Protein AF-A0A258H7U2-F1 (afdb_monomer_lite)

Sequence (158 aa):
MLALVVVVGERAARRQLPRAAARAVAPRAVGRGMLVSLLPVVAVAPLIGVGVPLLGLLSRLLEAATLREIDVPRLLEAVGSTVGVAVAAALLAVALALPIAALAARYRGRLVTAIESVGYLGHALPGIVVGLSLVFFALAVVPALYQSIVVLVFAYAV

pLDDT: mean 80.86, std 12.94, range [49.06, 97.19]

Radius of gyration: 24.35 Å; chains: 1; bounding box: 46×58×67 Å

Structure (mmCIF, N/CA/C/O backbone):
data_AF-A0A258H7U2-F1
#
_entry.id   AF-A0A258H7U2-F1
#
loop_
_atom_site.group_PDB
_atom_site.id
_atom_site.type_symbol
_atom_site.label_atom_id
_atom_site.label_alt_id
_atom_site.label_comp_id
_atom_site.label_asym_id
_atom_site.label_entity_id
_atom_site.label_seq_id
_atom_site.pdbx_PDB_ins_code
_atom_site.Cartn_x
_atom_site.Cartn_y
_atom_site.Cartn_z
_atom_site.occupancy
_atom_site.B_iso_or_equiv
_atom_site.auth_seq_id
_atom_site.auth_comp_id
_atom_site.auth_asym_id
_atom_site.auth_atom_id
_atom_site.pdbx_PDB_model_num
ATOM 1 N N . MET A 1 1 ? 15.129 -11.835 25.704 1.00 51.84 1 MET A N 1
ATOM 2 C CA . MET A 1 1 ? 14.765 -12.179 27.100 1.00 51.84 1 MET A CA 1
ATOM 3 C C . MET A 1 1 ? 14.468 -10.946 27.954 1.00 51.84 1 MET A C 1
ATOM 5 O O . MET A 1 1 ? 13.387 -10.895 28.519 1.00 51.84 1 MET A O 1
ATOM 9 N N . LEU A 1 2 ? 15.320 -9.909 27.972 1.00 56.91 2 LEU A N 1
ATOM 10 C CA . LEU A 1 2 ? 15.064 -8.662 28.726 1.00 56.91 2 LEU A CA 1
ATOM 11 C C . LEU A 1 2 ? 13.768 -7.926 28.324 1.00 56.91 2 LEU A C 1
ATOM 13 O O . LEU A 1 2 ? 13.021 -7.498 29.193 1.00 56.91 2 LEU A O 1
ATOM 17 N N . ALA A 1 3 ? 13.437 -7.861 27.029 1.00 66.44 3 ALA A N 1
ATOM 18 C CA . ALA A 1 3 ? 12.198 -7.225 26.558 1.00 66.44 3 ALA A CA 1
ATOM 19 C C . ALA A 1 3 ? 10.920 -7.904 27.094 1.00 66.44 3 ALA A C 1
ATOM 21 O O . ALA A 1 3 ? 9.944 -7.236 27.417 1.00 66.44 3 ALA A O 1
ATOM 22 N N . LEU A 1 4 ? 10.943 -9.232 27.244 1.00 68.56 4 LEU A N 1
ATOM 23 C CA . LEU A 1 4 ? 9.829 -10.012 27.790 1.00 68.56 4 LEU A CA 1
ATOM 24 C C . LEU A 1 4 ? 9.648 -9.742 29.289 1.00 68.56 4 LEU A C 1
ATOM 26 O O . LEU A 1 4 ? 8.522 -9.568 29.748 1.00 68.56 4 LEU A O 1
ATOM 30 N N . VAL A 1 5 ? 10.754 -9.626 30.028 1.00 77.81 5 VAL A N 1
ATOM 31 C CA . VAL A 1 5 ? 10.747 -9.268 31.455 1.00 77.81 5 VAL A CA 1
ATOM 32 C C . VAL A 1 5 ? 10.213 -7.848 31.660 1.00 77.81 5 VAL A C 1
ATOM 34 O O . VAL A 1 5 ? 9.366 -7.638 32.526 1.00 77.81 5 VAL A O 1
ATOM 37 N N . VAL A 1 6 ? 10.624 -6.892 30.819 1.00 75.50 6 VAL A N 1
ATOM 38 C CA . VAL A 1 6 ? 10.139 -5.503 30.880 1.00 75.50 6 VAL A CA 1
ATOM 39 C C . VAL A 1 6 ? 8.644 -5.425 30.567 1.00 75.50 6 VAL A C 1
ATOM 41 O O . VAL A 1 6 ? 7.905 -4.814 31.330 1.00 75.50 6 VAL A O 1
ATOM 44 N N . VAL A 1 7 ? 8.164 -6.103 29.520 1.00 71.81 7 VAL A N 1
ATOM 45 C CA . VAL A 1 7 ? 6.742 -6.081 29.125 1.00 71.81 7 VAL A CA 1
ATOM 46 C C . VAL A 1 7 ? 5.835 -6.759 30.159 1.00 71.81 7 VAL A C 1
ATOM 48 O O . VAL A 1 7 ? 4.723 -6.286 30.412 1.00 71.81 7 VAL A O 1
ATOM 51 N N . VAL A 1 8 ? 6.284 -7.852 30.786 1.00 76.62 8 VAL A N 1
ATOM 52 C CA . VAL A 1 8 ? 5.525 -8.512 31.864 1.00 76.62 8 VAL A CA 1
ATOM 53 C C . VAL A 1 8 ? 5.524 -7.652 33.131 1.00 76.62 8 VAL A C 1
ATOM 55 O O . VAL A 1 8 ? 4.469 -7.494 33.750 1.00 76.62 8 VAL A O 1
ATOM 58 N N . GLY A 1 9 ? 6.658 -7.027 33.466 1.00 72.56 9 GLY A N 1
ATOM 59 C CA . GLY A 1 9 ? 6.771 -6.073 34.571 1.00 72.56 9 GLY A CA 1
ATOM 60 C C . GLY A 1 9 ? 5.877 -4.844 34.387 1.00 72.56 9 GLY A C 1
ATOM 61 O O . GLY A 1 9 ? 5.143 -4.469 35.301 1.00 72.56 9 GLY A O 1
ATOM 62 N N . GLU A 1 10 ? 5.839 -4.272 33.181 1.00 70.00 10 GLU A N 1
ATOM 63 C CA . GLU A 1 10 ? 4.973 -3.134 32.853 1.00 70.00 10 GLU A CA 1
ATOM 64 C C . GLU A 1 10 ? 3.485 -3.508 32.924 1.00 70.00 10 GLU A C 1
ATOM 66 O O . GLU A 1 10 ? 2.666 -2.734 33.425 1.00 70.00 10 GLU A O 1
ATOM 71 N N . ARG A 1 11 ? 3.111 -4.712 32.464 1.00 61.38 11 ARG A N 1
ATOM 72 C CA . ARG A 1 11 ? 1.726 -5.208 32.555 1.00 61.38 11 ARG A CA 1
ATOM 73 C C . ARG A 1 11 ? 1.284 -5.449 33.998 1.00 61.38 11 ARG A C 1
ATOM 75 O O . ARG A 1 11 ? 0.115 -5.210 34.307 1.00 61.38 11 ARG A O 1
ATOM 82 N N . ALA A 1 12 ? 2.184 -5.901 34.871 1.00 65.50 12 ALA A N 1
ATOM 83 C CA . ALA A 1 12 ? 1.902 -6.077 36.295 1.00 65.50 12 ALA A CA 1
ATOM 84 C C . ALA A 1 12 ? 1.783 -4.723 37.021 1.00 65.50 12 ALA A C 1
ATOM 86 O O . ALA A 1 12 ? 0.834 -4.519 37.778 1.00 65.50 12 ALA A O 1
ATOM 87 N N . ALA A 1 13 ? 2.662 -3.765 36.707 1.00 58.41 13 ALA A N 1
ATOM 88 C CA . ALA A 1 13 ? 2.629 -2.413 37.269 1.00 58.41 13 ALA A CA 1
ATOM 89 C C . ALA A 1 13 ? 1.381 -1.617 36.836 1.00 58.41 13 ALA A C 1
ATOM 91 O O . ALA A 1 13 ? 0.759 -0.931 37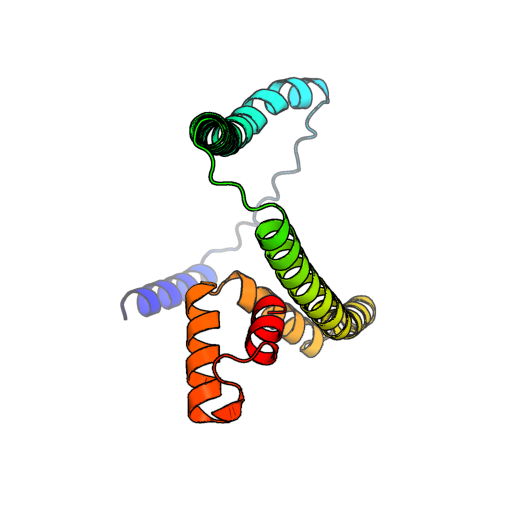.649 1.00 58.41 13 ALA A O 1
ATOM 92 N N . ARG A 1 14 ? 0.925 -1.779 35.583 1.00 54.22 14 ARG A N 1
ATOM 93 C CA . ARG A 1 14 ? -0.313 -1.153 35.071 1.00 54.22 14 ARG A CA 1
ATOM 94 C C . ARG A 1 14 ? -1.594 -1.649 35.746 1.00 54.22 14 ARG A C 1
ATOM 96 O O . ARG A 1 14 ? -2.619 -0.983 35.629 1.00 54.22 14 ARG A O 1
ATOM 103 N N . ARG A 1 15 ? -1.563 -2.794 36.441 1.00 54.59 15 ARG A N 1
ATOM 104 C CA . ARG A 1 15 ? -2.713 -3.297 37.215 1.00 54.59 15 ARG A CA 1
ATOM 105 C C . ARG A 1 15 ? -2.825 -2.674 38.608 1.00 54.59 15 ARG A C 1
ATOM 107 O O . ARG A 1 15 ? -3.920 -2.692 39.158 1.00 54.59 15 ARG A O 1
ATOM 114 N N . GLN A 1 16 ? -1.730 -2.149 39.164 1.00 55.97 16 GLN A N 1
ATOM 115 C CA . GLN A 1 16 ? -1.674 -1.633 40.540 1.00 55.97 16 GLN A CA 1
ATOM 116 C C . GLN A 1 16 ? -1.681 -0.107 40.633 1.00 55.97 16 GLN A C 1
ATOM 118 O O . GLN A 1 16 ? -1.887 0.436 41.714 1.00 55.97 16 GLN A O 1
ATOM 123 N N . LEU A 1 17 ? -1.510 0.597 39.512 1.00 51.56 17 LEU A N 1
ATOM 124 C CA . LEU A 1 17 ? -1.807 2.020 39.466 1.00 51.56 17 LEU A CA 1
ATOM 125 C C . LEU A 1 17 ? -3.324 2.182 39.637 1.00 51.56 17 LEU A C 1
ATOM 127 O O . LEU A 1 17 ? -4.082 1.639 38.822 1.00 51.56 17 LEU A O 1
ATOM 131 N N . PRO A 1 18 ? -3.795 2.931 40.654 1.00 49.06 18 PRO A N 1
ATOM 132 C CA . PRO A 1 18 ? -5.153 3.439 40.640 1.00 49.06 18 PRO A CA 1
ATOM 133 C C . PRO A 1 18 ? -5.363 4.041 39.258 1.00 49.06 18 PRO A C 1
ATOM 135 O O . PRO A 1 18 ? -4.489 4.758 38.764 1.00 49.06 18 PRO A O 1
ATOM 138 N N . ARG A 1 19 ? -6.491 3.739 38.610 1.00 50.75 19 ARG A N 1
ATOM 139 C CA . ARG A 1 19 ? -6.949 4.549 37.484 1.00 50.75 19 ARG A CA 1
ATOM 140 C C . ARG A 1 19 ? -7.156 5.957 38.044 1.00 50.75 19 ARG A C 1
ATOM 142 O O . ARG A 1 19 ? -8.276 6.324 38.380 1.00 50.75 19 ARG A O 1
ATOM 149 N N . ALA A 1 20 ? -6.087 6.744 38.169 1.00 52.66 20 ALA A N 1
ATOM 150 C CA . ALA A 1 20 ? -6.162 8.175 38.016 1.00 52.66 20 ALA A CA 1
ATOM 151 C C . ALA A 1 20 ? -6.789 8.292 36.642 1.00 52.66 20 ALA A C 1
ATOM 153 O O . ALA A 1 20 ? -6.130 8.000 35.641 1.00 52.66 20 ALA A O 1
ATOM 154 N N . ALA A 1 21 ? -8.114 8.479 36.636 1.00 51.50 21 ALA A N 1
ATOM 155 C CA . ALA A 1 21 ? -8.908 8.609 35.438 1.00 51.50 21 ALA A CA 1
ATOM 156 C C . ALA A 1 21 ? -8.067 9.474 34.521 1.00 51.50 21 ALA A C 1
ATOM 158 O O . ALA A 1 21 ? -7.713 10.581 34.931 1.00 51.50 21 ALA A O 1
ATOM 159 N N . ALA A 1 22 ? -7.623 8.909 33.392 1.00 51.19 22 ALA A N 1
ATOM 160 C CA . ALA A 1 22 ? -6.919 9.665 32.379 1.00 51.19 22 ALA A CA 1
ATOM 161 C C . ALA A 1 22 ? -7.840 10.846 32.131 1.00 51.19 22 ALA A C 1
ATOM 163 O O . ALA A 1 22 ? -8.933 10.667 31.592 1.00 51.19 22 ALA A O 1
ATOM 164 N N . ARG A 1 23 ? -7.504 11.991 32.731 1.00 51.19 23 ARG A N 1
ATOM 165 C CA . ARG A 1 23 ? -8.393 13.135 32.779 1.00 51.19 23 ARG A CA 1
ATOM 166 C C . ARG A 1 23 ? -8.396 13.544 31.334 1.00 51.19 23 ARG A C 1
ATOM 168 O O . ARG A 1 23 ? -7.376 14.041 30.869 1.00 51.19 23 ARG A O 1
ATOM 175 N N . ALA A 1 24 ? -9.446 13.151 30.614 1.00 54.44 24 ALA A N 1
ATOM 176 C CA . ALA A 1 24 ? -9.559 13.397 29.196 1.00 54.44 24 ALA A CA 1
ATOM 177 C C . ALA A 1 24 ? -9.341 14.895 29.060 1.00 54.44 24 ALA A C 1
ATOM 179 O O . ALA A 1 24 ? -10.148 15.686 29.553 1.00 54.44 24 ALA A O 1
ATOM 180 N N . VAL A 1 25 ? -8.168 15.278 28.554 1.00 58.66 25 VAL A N 1
ATOM 181 C CA . VAL A 1 25 ? -7.850 16.677 28.328 1.00 58.66 25 VAL A CA 1
ATOM 182 C C . VAL A 1 25 ? -8.885 17.089 27.304 1.00 58.66 25 VAL A C 1
ATOM 184 O O . VAL A 1 25 ? -8.850 16.609 26.173 1.00 58.66 25 VAL A O 1
ATOM 187 N N . ALA A 1 26 ? -9.882 17.856 27.750 1.00 61.81 26 ALA A N 1
ATOM 188 C CA . ALA A 1 26 ? -10.960 18.301 26.890 1.00 61.81 26 ALA A CA 1
ATOM 189 C C . ALA A 1 26 ? -10.308 18.936 25.653 1.00 61.81 26 ALA A C 1
ATOM 191 O O . ALA A 1 26 ? -9.437 19.798 25.830 1.00 61.81 26 ALA A O 1
ATOM 192 N N . PRO A 1 27 ? -10.642 18.486 24.428 1.00 59.47 27 PRO A N 1
ATOM 193 C CA . PRO A 1 27 ? -10.020 19.008 23.223 1.00 59.47 27 PRO A CA 1
ATOM 194 C C . PRO A 1 27 ? -10.151 20.530 23.217 1.00 59.47 27 PRO A C 1
ATOM 196 O O . PRO A 1 27 ? -11.260 21.066 23.209 1.00 59.47 27 PRO A O 1
ATOM 199 N N . ARG A 1 28 ? -9.024 21.245 23.274 1.00 65.00 28 ARG A N 1
ATOM 200 C CA . ARG A 1 28 ? -9.040 22.701 23.124 1.00 65.00 28 ARG A CA 1
ATOM 201 C C . ARG A 1 28 ? -9.432 22.996 21.684 1.00 65.00 28 ARG A C 1
ATOM 203 O O . ARG A 1 28 ? -8.739 22.575 20.761 1.00 65.00 28 ARG A O 1
ATOM 210 N N . ALA A 1 29 ? -10.538 23.709 21.504 1.00 64.06 29 ALA A N 1
ATOM 211 C CA . ALA A 1 29 ? -10.956 24.185 20.197 1.00 64.06 29 ALA A CA 1
ATOM 212 C C . ALA A 1 29 ? -9.866 25.110 19.636 1.00 64.06 29 ALA A C 1
ATOM 214 O O . ALA A 1 29 ? -9.633 26.205 20.150 1.00 64.06 29 ALA A O 1
ATOM 215 N N . VAL A 1 30 ? -9.160 24.643 18.607 1.00 63.59 30 VAL A N 1
ATOM 216 C CA . VAL A 1 30 ? -8.154 25.439 17.904 1.00 63.59 30 VAL A CA 1
ATOM 217 C C . VAL A 1 30 ? -8.898 26.422 17.005 1.00 63.59 30 VAL A C 1
ATOM 219 O O . VAL A 1 30 ? -9.561 26.028 16.048 1.00 63.59 30 VAL A O 1
ATOM 222 N N . GLY A 1 31 ? -8.828 27.714 17.328 1.00 78.62 31 GLY A N 1
ATOM 223 C CA . GLY A 1 31 ? -9.419 28.757 16.493 1.00 78.62 31 GLY A CA 1
ATOM 224 C C . GLY A 1 31 ? -8.750 28.812 15.115 1.00 78.62 31 GLY A C 1
ATOM 225 O O . GLY A 1 31 ? -7.545 28.587 15.000 1.00 78.62 31 GLY A O 1
ATOM 226 N N . ARG A 1 32 ? -9.510 29.158 14.065 1.00 72.81 32 ARG A N 1
ATOM 227 C CA . ARG A 1 32 ? -9.012 29.254 12.674 1.00 72.81 32 ARG A CA 1
ATOM 228 C C . ARG A 1 32 ? -7.713 30.068 12.542 1.00 72.81 32 ARG A C 1
ATOM 230 O O . ARG A 1 32 ? -6.850 29.675 11.770 1.00 72.81 32 ARG A O 1
ATOM 237 N N . GLY A 1 33 ? -7.533 31.140 13.321 1.00 77.50 33 GLY A N 1
ATOM 238 C CA . GLY A 1 33 ? -6.302 31.947 13.308 1.00 77.50 33 GLY A CA 1
ATOM 239 C C . GLY A 1 33 ? -5.069 31.221 13.864 1.00 77.50 33 GLY A C 1
ATOM 240 O O . GLY A 1 33 ? -3.978 31.338 13.314 1.00 77.50 33 GLY A O 1
ATOM 241 N N . MET A 1 34 ? -5.248 30.403 14.903 1.00 71.50 34 MET A N 1
ATOM 242 C CA . MET A 1 34 ? -4.181 29.564 15.455 1.00 71.50 34 MET A CA 1
ATOM 243 C C . MET A 1 34 ? -3.847 28.408 14.504 1.00 71.50 34 MET A C 1
ATOM 245 O O . MET A 1 34 ? -2.679 28.082 14.329 1.00 71.50 34 MET A O 1
ATOM 249 N N . LEU A 1 35 ? -4.854 27.853 13.819 1.00 71.69 35 LEU A N 1
ATOM 250 C CA . LEU A 1 35 ? -4.668 26.882 12.737 1.00 71.69 35 LEU A CA 1
ATOM 251 C C . LEU A 1 35 ? -3.833 27.461 11.591 1.00 71.69 35 LEU A C 1
ATOM 253 O O . LEU A 1 35 ? -2.855 26.834 11.210 1.00 71.69 35 LEU A O 1
ATOM 257 N N . VAL A 1 36 ? -4.163 28.658 11.090 1.00 77.62 36 VAL A N 1
ATOM 258 C CA . VAL A 1 36 ? -3.401 29.330 10.017 1.00 77.62 36 VAL A CA 1
ATOM 259 C C . VAL A 1 36 ? -1.958 29.626 10.441 1.00 77.62 36 VAL A C 1
ATOM 261 O O . VAL A 1 36 ? -1.056 29.523 9.618 1.00 77.62 36 VAL A O 1
ATOM 264 N N . SER A 1 37 ? -1.719 29.940 11.718 1.00 76.56 37 SER A N 1
ATOM 265 C CA . SER A 1 37 ? -0.368 30.191 12.238 1.00 76.56 37 SER A CA 1
ATOM 266 C C . SER A 1 37 ? 0.453 28.910 12.453 1.00 76.56 37 SER A C 1
ATOM 268 O O . SER A 1 37 ? 1.649 28.900 12.165 1.00 76.56 37 SER A O 1
ATOM 270 N N . LEU A 1 38 ? -0.169 27.815 12.907 1.00 78.75 38 LEU A N 1
ATOM 271 C CA . LEU A 1 38 ? 0.512 26.529 13.113 1.00 78.75 38 LEU A CA 1
ATOM 272 C C . LEU A 1 38 ? 0.711 25.729 11.821 1.00 78.75 38 LEU A C 1
ATOM 274 O O . LEU A 1 38 ? 1.666 24.959 11.735 1.00 78.75 38 LEU A O 1
ATOM 278 N N . LEU A 1 39 ? -0.160 25.904 10.824 1.00 78.62 39 LEU A N 1
ATOM 279 C CA . LEU A 1 39 ? -0.097 25.182 9.551 1.00 78.62 39 LEU A CA 1
ATOM 280 C C . LEU A 1 39 ? 1.275 25.267 8.866 1.00 78.62 39 LEU A C 1
ATOM 282 O O . LEU A 1 39 ? 1.814 24.210 8.547 1.00 78.62 39 LEU A O 1
ATOM 286 N N . PRO A 1 40 ? 1.884 26.453 8.665 1.00 75.81 40 PRO A N 1
ATOM 287 C CA . PRO A 1 40 ? 3.192 26.544 8.025 1.00 75.81 40 PRO A CA 1
ATOM 288 C C . PRO A 1 40 ? 4.290 25.885 8.864 1.00 75.81 40 PRO A C 1
ATOM 290 O O . PRO A 1 40 ? 5.138 25.196 8.311 1.00 75.81 40 PRO A O 1
ATOM 293 N N . VAL A 1 41 ? 4.250 26.005 10.194 1.00 81.25 41 VAL A N 1
ATOM 294 C CA . VAL A 1 41 ? 5.256 25.392 11.081 1.00 81.25 41 VAL A CA 1
ATOM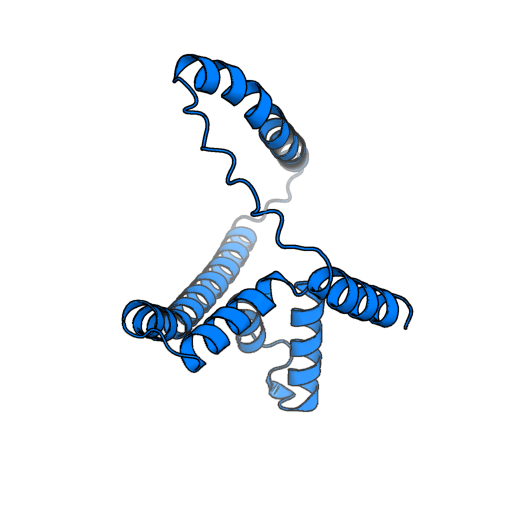 295 C C . VAL A 1 41 ? 5.217 23.864 10.992 1.00 81.25 41 VAL A C 1
ATOM 297 O O . VAL A 1 41 ? 6.259 23.219 10.914 1.00 81.25 41 VAL A O 1
ATOM 300 N N . VAL A 1 42 ? 4.017 23.282 10.956 1.00 81.81 42 VAL A N 1
ATOM 301 C CA . VAL A 1 42 ? 3.834 21.829 10.838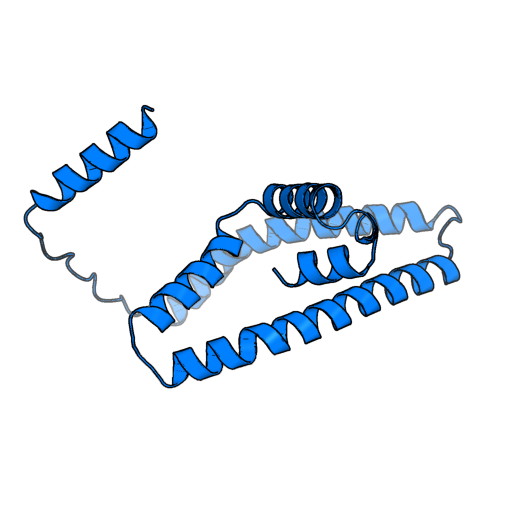 1.00 81.81 42 VAL A CA 1
ATOM 302 C C . VAL A 1 42 ? 4.091 21.342 9.409 1.00 81.81 42 VAL A C 1
ATOM 304 O O . VAL A 1 42 ? 4.619 20.249 9.229 1.00 81.81 42 VAL A O 1
ATOM 307 N N . ALA A 1 43 ? 3.754 22.141 8.394 1.00 82.00 43 ALA A N 1
ATOM 308 C CA . ALA A 1 43 ? 3.909 21.769 6.990 1.00 82.00 43 ALA A CA 1
ATOM 309 C C . ALA A 1 43 ? 5.354 21.884 6.485 1.00 82.00 43 ALA A C 1
ATOM 311 O O . ALA A 1 43 ? 5.737 21.127 5.598 1.00 82.00 43 ALA A O 1
ATOM 312 N N . VAL A 1 44 ? 6.175 22.779 7.044 1.00 86.50 44 VAL A N 1
ATOM 313 C CA . VAL A 1 44 ? 7.562 22.996 6.592 1.00 86.50 44 VAL A CA 1
ATOM 314 C C . VAL A 1 44 ? 8.409 21.726 6.695 1.00 86.50 44 VAL A C 1
ATOM 316 O O . VAL A 1 44 ? 9.120 21.399 5.750 1.00 86.50 44 VAL A O 1
ATOM 319 N N . ALA A 1 45 ? 8.313 20.976 7.795 1.00 84.25 45 ALA A N 1
ATOM 320 C CA . ALA A 1 45 ? 9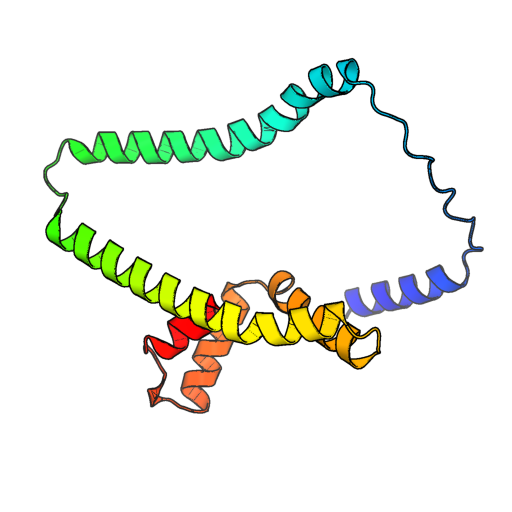.102 19.758 7.988 1.00 84.25 45 ALA A CA 1
ATOM 321 C C . ALA A 1 45 ? 8.849 18.677 6.908 1.00 84.25 45 ALA A C 1
ATOM 323 O O . ALA A 1 45 ? 9.818 18.248 6.278 1.00 84.25 45 ALA A O 1
ATOM 324 N N . PRO A 1 46 ? 7.600 18.251 6.618 1.00 85.25 46 PRO A N 1
ATOM 325 C CA . PRO A 1 46 ? 7.333 17.316 5.527 1.00 85.25 46 PRO A CA 1
ATOM 326 C C . PRO A 1 46 ? 7.605 17.924 4.146 1.00 85.25 46 PRO A C 1
ATOM 328 O O . PRO A 1 46 ? 8.067 17.208 3.260 1.00 85.25 46 PRO A O 1
ATOM 331 N N . LEU A 1 47 ? 7.388 19.232 3.955 1.00 87.56 47 LEU A N 1
ATOM 332 C CA . LEU A 1 47 ? 7.657 19.889 2.674 1.00 87.56 47 LEU A CA 1
ATOM 333 C C . LEU A 1 47 ? 9.152 19.882 2.338 1.00 87.56 47 LEU A C 1
ATOM 335 O O . LEU A 1 47 ? 9.517 19.578 1.209 1.00 87.56 47 LEU A O 1
ATOM 339 N N . ILE A 1 48 ? 10.018 20.160 3.315 1.00 88.56 48 ILE A N 1
ATOM 340 C CA . ILE A 1 48 ? 11.474 20.061 3.148 1.00 88.56 48 ILE A CA 1
ATOM 341 C C . ILE A 1 48 ? 11.886 18.591 3.019 1.00 88.56 48 ILE A C 1
ATOM 343 O O . ILE A 1 48 ? 12.654 18.250 2.121 1.00 88.56 48 ILE A O 1
ATOM 347 N N . GLY A 1 49 ? 11.346 17.713 3.870 1.00 88.75 49 GLY A N 1
ATOM 348 C CA . GLY A 1 49 ? 11.677 16.286 3.879 1.00 88.75 49 GLY A CA 1
ATOM 349 C C . GLY A 1 49 ? 11.378 15.574 2.558 1.00 88.75 49 GLY A C 1
ATOM 350 O O . GLY A 1 49 ? 12.132 14.690 2.167 1.00 88.75 49 GLY A O 1
ATOM 351 N N . VAL A 1 50 ? 10.320 15.979 1.851 1.00 91.50 50 VAL A N 1
ATOM 352 C CA . VAL A 1 50 ? 9.968 15.454 0.520 1.00 91.50 50 VAL A CA 1
ATOM 353 C C . VAL A 1 50 ? 10.573 16.307 -0.598 1.00 91.50 50 VAL A C 1
ATOM 355 O O . VAL A 1 50 ? 11.068 15.774 -1.589 1.00 91.50 50 VAL A O 1
ATOM 358 N N . GLY A 1 51 ? 10.575 17.630 -0.444 1.00 91.69 51 GLY A N 1
ATOM 359 C CA . GLY A 1 51 ? 11.051 18.565 -1.459 1.00 91.69 51 GLY A CA 1
ATOM 360 C C . GLY A 1 51 ? 12.528 18.379 -1.787 1.00 91.69 51 GLY A C 1
ATOM 361 O O . GLY A 1 51 ? 12.881 18.334 -2.960 1.00 91.69 51 GLY A O 1
ATOM 362 N N . VAL A 1 52 ? 13.388 18.197 -0.781 1.00 92.00 52 VAL A N 1
ATOM 363 C CA . VAL A 1 52 ? 14.832 17.986 -0.989 1.00 92.00 52 VAL A CA 1
ATOM 364 C C . VAL A 1 52 ? 15.124 16.738 -1.841 1.00 92.00 52 V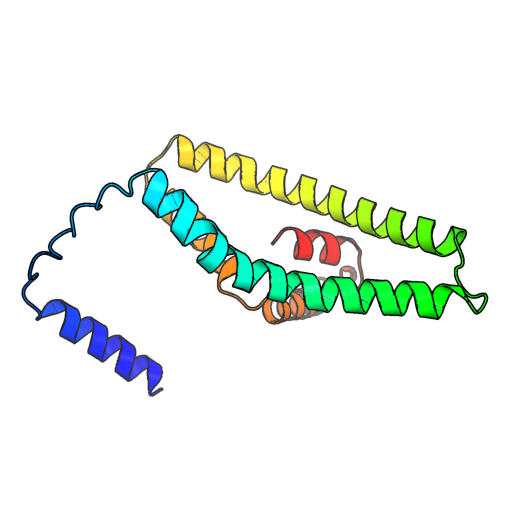AL A C 1
ATOM 366 O O . VAL A 1 52 ? 15.796 16.883 -2.864 1.00 92.00 52 VAL A O 1
ATOM 369 N N . PRO A 1 53 ? 14.626 15.529 -1.506 1.00 91.75 53 PRO A N 1
ATOM 370 C CA . PRO A 1 53 ? 14.854 14.355 -2.344 1.00 91.75 53 PRO A CA 1
ATOM 371 C C . PRO A 1 53 ? 14.192 14.468 -3.721 1.00 91.75 53 PRO A C 1
ATOM 373 O O . PRO A 1 53 ? 14.804 14.048 -4.698 1.00 91.75 53 PRO A O 1
ATOM 376 N N . LEU A 1 54 ? 13.004 15.077 -3.844 1.00 91.62 54 LEU A N 1
ATOM 377 C CA . LEU A 1 54 ? 12.381 15.300 -5.156 1.00 91.62 54 LEU A CA 1
ATOM 378 C C . LEU A 1 54 ? 13.215 16.224 -6.047 1.00 91.62 54 LEU A C 1
ATOM 380 O O . LEU A 1 54 ? 13.403 15.925 -7.223 1.00 91.62 54 LEU A O 1
ATOM 384 N N . LEU A 1 55 ? 13.743 17.318 -5.497 1.00 90.75 55 LEU A N 1
ATOM 385 C CA . LEU A 1 55 ? 14.623 18.228 -6.229 1.00 90.75 55 LEU A CA 1
ATOM 386 C C . LEU A 1 55 ? 15.936 17.544 -6.615 1.00 90.75 55 LEU A C 1
ATOM 388 O O . LEU A 1 55 ? 16.400 17.740 -7.732 1.00 90.75 55 LEU A O 1
ATOM 392 N N . GLY A 1 56 ? 16.496 16.708 -5.737 1.00 89.81 56 GLY A N 1
ATOM 393 C CA . GLY A 1 56 ? 17.680 15.906 -6.048 1.00 89.81 56 GLY A CA 1
ATOM 394 C C . GLY A 1 56 ? 17.426 14.882 -7.157 1.00 89.81 56 GLY A C 1
ATOM 395 O O . GLY A 1 56 ? 18.244 14.736 -8.060 1.00 89.81 56 GLY A O 1
ATOM 396 N N . LEU A 1 57 ? 16.275 14.205 -7.141 1.00 87.88 57 LEU A N 1
ATOM 397 C CA . LEU A 1 57 ? 15.871 13.303 -8.223 1.00 87.88 57 LEU A CA 1
ATOM 398 C C . LEU A 1 57 ? 15.654 14.064 -9.535 1.00 87.88 57 LEU A C 1
ATOM 400 O O . LEU A 1 57 ? 16.078 13.594 -10.588 1.00 87.88 57 LEU A O 1
ATOM 404 N N . LEU A 1 58 ? 15.038 15.247 -9.477 1.00 87.25 58 LEU A N 1
ATOM 405 C CA . LEU A 1 58 ? 14.782 16.074 -10.652 1.00 87.25 58 LEU A CA 1
ATOM 406 C C . LEU A 1 58 ? 16.080 16.628 -11.243 1.00 87.25 58 LEU A C 1
ATOM 408 O O . LEU A 1 58 ? 16.260 16.573 -12.456 1.00 87.25 58 LEU A O 1
ATOM 412 N N . SER A 1 59 ? 17.003 17.111 -10.409 1.00 86.19 59 SER A N 1
ATOM 413 C CA . SER A 1 59 ? 18.303 17.593 -10.878 1.00 86.19 59 SER A CA 1
ATOM 414 C C . SER A 1 59 ? 19.090 16.457 -11.526 1.00 86.19 59 SER A C 1
ATOM 416 O O . SER A 1 59 ? 19.592 16.626 -12.630 1.00 86.19 59 SER A O 1
ATOM 418 N N . ARG A 1 60 ? 19.098 15.265 -10.913 1.00 83.12 60 ARG A N 1
ATOM 419 C CA . ARG A 1 60 ? 19.735 14.068 -11.482 1.00 83.12 60 ARG A CA 1
ATOM 420 C C . ARG A 1 60 ? 19.103 13.636 -12.797 1.00 83.12 60 ARG A C 1
ATOM 422 O O . ARG A 1 60 ? 19.824 13.244 -13.706 1.00 83.12 60 ARG A O 1
ATOM 429 N N . LEU A 1 61 ? 17.781 13.729 -12.917 1.00 81.75 61 LEU A N 1
ATOM 430 C CA . LEU A 1 61 ? 17.069 13.416 -14.153 1.00 81.75 61 LEU A CA 1
ATOM 431 C C . LEU A 1 61 ? 17.410 14.410 -15.275 1.00 81.75 61 LEU A C 1
ATOM 433 O O . LEU A 1 61 ? 17.618 13.998 -16.413 1.00 81.75 61 LEU A O 1
ATOM 437 N N . LEU A 1 62 ? 17.500 15.704 -14.957 1.00 79.94 62 LEU A N 1
ATOM 438 C CA . LEU A 1 62 ? 17.854 16.758 -15.914 1.00 79.94 62 LEU A CA 1
ATOM 439 C C . LEU A 1 62 ? 19.341 16.718 -16.307 1.00 79.94 62 LEU A C 1
ATOM 441 O O . LEU A 1 62 ? 19.663 16.943 -17.470 1.00 79.94 62 LEU A O 1
ATOM 445 N N . GLU A 1 63 ? 20.235 16.383 -15.372 1.00 79.62 63 GLU A N 1
ATOM 446 C CA . GLU A 1 63 ? 21.666 16.147 -15.623 1.00 79.62 63 GLU A CA 1
ATOM 447 C C . GLU A 1 63 ? 21.900 14.882 -16.467 1.00 79.62 63 GLU A C 1
ATOM 449 O O . GLU A 1 63 ? 22.806 14.853 -17.294 1.00 79.62 63 GLU A O 1
ATOM 454 N N . ALA A 1 64 ? 21.074 13.845 -16.297 1.00 65.31 64 ALA A N 1
ATOM 455 C CA . ALA A 1 64 ? 21.129 12.627 -17.108 1.00 65.31 64 ALA A CA 1
ATOM 456 C C . ALA A 1 64 ? 20.571 12.828 -18.533 1.00 65.31 64 ALA A C 1
ATOM 458 O O . ALA A 1 64 ? 20.969 12.124 -19.462 1.00 65.31 64 ALA A O 1
ATOM 459 N N . ALA A 1 65 ? 19.678 13.804 -18.737 1.00 60.72 65 ALA A N 1
ATOM 460 C CA . ALA A 1 65 ? 19.029 14.058 -20.025 1.00 60.72 65 ALA A CA 1
ATOM 461 C C . ALA A 1 65 ? 19.987 14.568 -21.125 1.00 60.72 65 ALA A C 1
ATOM 463 O O . ALA A 1 65 ? 19.650 14.499 -22.308 1.00 60.72 65 ALA A O 1
ATOM 464 N N . THR A 1 66 ? 21.187 15.047 -20.782 1.00 56.09 66 THR A N 1
ATOM 465 C CA . THR A 1 66 ? 22.161 15.588 -21.748 1.00 56.09 66 THR A CA 1
ATOM 466 C C . THR A 1 66 ? 23.054 14.541 -22.423 1.00 56.09 66 THR A C 1
ATOM 468 O O . THR A 1 66 ? 23.776 14.898 -23.353 1.00 56.09 66 THR A O 1
ATOM 471 N N . LEU A 1 67 ? 22.988 13.251 -22.059 1.00 54.09 67 LEU A N 1
ATOM 472 C CA . LEU A 1 67 ? 23.836 12.201 -22.651 1.00 54.09 67 LEU A CA 1
ATOM 473 C C . LEU A 1 67 ? 23.043 10.940 -23.071 1.00 54.09 67 LEU A C 1
ATOM 475 O O . LEU A 1 67 ? 23.327 9.834 -22.648 1.00 54.09 67 LEU A O 1
ATOM 479 N N . ARG A 1 68 ? 22.083 11.091 -23.992 1.00 58.19 68 ARG A N 1
ATOM 480 C CA . ARG A 1 68 ? 21.805 10.098 -25.064 1.00 58.19 68 ARG A CA 1
ATOM 481 C C . ARG A 1 68 ? 21.326 8.669 -24.696 1.00 58.19 68 ARG A C 1
ATOM 483 O O . ARG A 1 68 ? 21.442 7.792 -25.545 1.00 58.19 68 ARG A O 1
ATOM 490 N N . GLU A 1 69 ? 20.726 8.430 -23.527 1.00 66.94 69 GLU A N 1
ATOM 491 C CA . GLU A 1 69 ? 20.401 7.056 -23.063 1.00 66.94 69 GLU A CA 1
ATOM 492 C C . GLU A 1 69 ? 18.925 6.757 -22.711 1.00 66.94 69 GLU A C 1
ATOM 494 O O . GLU A 1 69 ? 18.613 5.662 -22.243 1.00 66.94 69 GLU A O 1
ATOM 499 N N . ILE A 1 70 ? 17.980 7.679 -22.942 1.00 69.31 70 ILE A N 1
ATOM 500 C CA . ILE A 1 70 ? 16.554 7.403 -22.669 1.00 69.31 70 ILE A CA 1
ATOM 501 C C . ILE A 1 70 ? 15.936 6.604 -23.826 1.00 69.31 70 ILE A C 1
ATOM 503 O O . ILE A 1 70 ? 15.500 7.162 -24.833 1.00 69.31 70 ILE A O 1
ATOM 507 N N . ASP A 1 71 ? 15.870 5.286 -23.651 1.00 81.94 71 ASP A N 1
ATOM 508 C CA . ASP A 1 71 ? 15.145 4.359 -24.523 1.00 81.94 71 ASP A CA 1
ATOM 509 C C . ASP A 1 71 ? 13.639 4.393 -24.197 1.00 81.94 71 ASP A C 1
ATOM 511 O O . ASP A 1 71 ? 13.143 3.700 -23.304 1.00 81.94 71 ASP A O 1
ATOM 515 N N . VAL A 1 72 ? 12.912 5.272 -24.895 1.00 83.56 72 VAL A N 1
ATOM 516 C CA . VAL A 1 72 ? 11.466 5.487 -24.710 1.00 83.56 72 VAL A CA 1
ATOM 517 C C . VAL A 1 72 ? 10.651 4.187 -24.850 1.00 83.56 72 VAL A C 1
ATOM 519 O O . VAL A 1 72 ? 9.817 3.943 -23.976 1.00 83.56 72 VAL A O 1
ATOM 522 N N . PRO A 1 73 ? 10.872 3.330 -25.869 1.00 86.69 73 PRO A N 1
ATOM 523 C CA . PRO A 1 73 ? 10.224 2.020 -25.961 1.00 86.69 73 PRO A CA 1
ATOM 524 C C . PRO A 1 73 ? 10.379 1.169 -24.699 1.00 86.69 73 PRO A C 1
ATOM 526 O O . PRO A 1 73 ? 9.386 0.698 -24.142 1.00 86.69 73 PRO A O 1
ATOM 529 N N . ARG A 1 74 ? 11.611 1.024 -24.204 1.00 85.62 74 ARG A N 1
ATOM 530 C CA . ARG A 1 74 ? 11.896 0.219 -23.012 1.00 85.62 74 ARG A CA 1
ATOM 531 C C . ARG A 1 74 ? 11.269 0.810 -21.751 1.00 85.62 74 ARG A C 1
ATOM 533 O O . ARG A 1 74 ? 10.809 0.071 -20.880 1.00 85.62 74 ARG A O 1
ATOM 540 N N . LEU A 1 75 ? 11.226 2.138 -21.651 1.00 87.25 75 LEU A N 1
ATOM 541 C CA . LEU A 1 75 ? 10.562 2.825 -20.547 1.00 87.25 75 LEU A CA 1
ATOM 542 C C . LEU A 1 75 ? 9.049 2.572 -20.568 1.00 87.25 75 LEU A C 1
ATOM 544 O O . LEU A 1 75 ? 8.474 2.261 -19.528 1.00 87.25 75 LEU A O 1
ATOM 548 N N . LEU A 1 76 ? 8.410 2.667 -21.737 1.00 91.06 76 LEU A N 1
ATOM 549 C CA . LEU A 1 76 ? 6.980 2.386 -21.885 1.00 91.06 76 LEU A CA 1
ATOM 550 C C . LEU A 1 76 ? 6.648 0.931 -21.551 1.00 91.06 76 LEU A C 1
ATOM 552 O O . LEU A 1 76 ? 5.650 0.684 -20.877 1.00 91.06 76 LEU A O 1
ATOM 556 N N . GLU A 1 77 ? 7.492 -0.015 -21.961 1.00 92.69 77 GLU A N 1
ATOM 557 C CA . GLU A 1 77 ? 7.337 -1.426 -21.608 1.00 92.69 77 GLU A CA 1
ATOM 558 C C . GLU A 1 77 ? 7.437 -1.641 -20.090 1.00 92.69 77 GLU A C 1
ATOM 560 O O . GLU A 1 77 ? 6.547 -2.250 -19.495 1.00 92.69 77 GLU A O 1
ATOM 565 N N . ALA A 1 78 ? 8.456 -1.069 -19.440 1.00 91.38 78 ALA A N 1
ATOM 566 C CA . ALA A 1 78 ? 8.646 -1.175 -17.992 1.00 91.38 78 ALA A CA 1
ATOM 567 C C . ALA A 1 78 ? 7.514 -0.507 -17.190 1.00 91.38 78 ALA A C 1
ATOM 569 O O . ALA A 1 78 ? 7.059 -1.032 -16.168 1.00 91.38 78 ALA A O 1
ATOM 570 N N . VAL A 1 79 ? 7.028 0.649 -17.649 1.00 93.69 79 VAL A N 1
ATOM 571 C CA . VAL A 1 79 ? 5.856 1.311 -17.062 1.00 93.69 79 VAL A CA 1
ATOM 572 C C . VAL A 1 79 ? 4.621 0.434 -17.250 1.00 93.69 79 VAL A C 1
ATOM 574 O O . VAL A 1 79 ? 3.901 0.195 -16.283 1.00 93.69 79 VAL A O 1
ATOM 577 N N . GLY A 1 80 ? 4.409 -0.105 -18.452 1.00 95.00 80 GLY A N 1
ATOM 578 C CA . GLY A 1 80 ? 3.298 -1.000 -18.763 1.00 95.00 80 GLY A CA 1
ATOM 579 C C . GLY A 1 80 ? 3.280 -2.249 -17.881 1.00 95.00 80 GLY A C 1
ATOM 580 O O . GLY A 1 80 ? 2.245 -2.562 -17.291 1.00 95.00 80 GLY A O 1
ATOM 581 N N . SER A 1 81 ? 4.423 -2.922 -17.710 1.00 93.31 81 SER A N 1
ATOM 582 C CA . SER A 1 81 ? 4.528 -4.093 -16.833 1.00 93.31 81 SER A CA 1
ATOM 583 C C . SER A 1 81 ? 4.268 -3.737 -15.370 1.00 93.31 81 SER A C 1
ATOM 585 O O . SER A 1 81 ? 3.542 -4.451 -14.680 1.00 93.31 81 SER A O 1
ATOM 587 N N . THR A 1 82 ? 4.811 -2.612 -14.897 1.00 93.31 82 THR A N 1
ATOM 588 C CA . THR A 1 82 ? 4.641 -2.164 -13.506 1.00 93.31 82 THR A CA 1
ATOM 589 C C . THR A 1 82 ? 3.186 -1.803 -13.217 1.00 93.31 82 THR A C 1
ATOM 591 O O . THR A 1 82 ? 2.630 -2.237 -12.209 1.00 93.31 82 THR A O 1
ATOM 594 N N . VAL A 1 83 ? 2.540 -1.063 -14.122 1.00 96.25 83 VAL A N 1
ATOM 595 C CA . VAL A 1 83 ? 1.117 -0.718 -14.022 1.00 96.25 83 VAL A CA 1
ATOM 596 C C . VAL A 1 83 ? 0.256 -1.977 -14.085 1.00 96.25 83 VAL A C 1
ATOM 598 O O . VAL A 1 83 ? -0.656 -2.119 -13.276 1.00 96.25 83 VAL A O 1
ATOM 601 N N . GLY A 1 84 ? 0.561 -2.919 -14.981 1.00 95.12 84 GLY A N 1
ATOM 602 C CA . GLY A 1 84 ? -0.162 -4.188 -15.079 1.00 95.12 84 GLY A CA 1
ATOM 603 C C . GLY A 1 84 ? -0.122 -4.990 -13.775 1.00 95.12 84 GLY A C 1
ATOM 604 O O . GLY A 1 84 ? -1.166 -5.421 -13.283 1.00 95.12 84 GLY A O 1
ATOM 605 N N . VAL A 1 85 ? 1.063 -5.123 -13.168 1.00 94.31 85 VAL A N 1
ATOM 606 C CA . VAL A 1 85 ? 1.231 -5.777 -11.858 1.00 94.31 85 VAL A CA 1
ATOM 607 C C . VAL A 1 85 ? 0.480 -5.018 -10.761 1.00 94.31 85 VAL A C 1
ATOM 609 O O . VAL A 1 85 ? -0.225 -5.642 -9.968 1.00 94.31 85 VAL A O 1
ATOM 612 N N . ALA A 1 86 ? 0.578 -3.686 -10.733 1.00 94.19 86 ALA A N 1
ATOM 613 C CA . ALA A 1 86 ? -0.095 -2.856 -9.736 1.00 94.19 86 ALA A CA 1
ATOM 614 C C . ALA A 1 86 ? -1.625 -2.967 -9.822 1.00 94.19 86 ALA A C 1
ATOM 616 O O . ALA A 1 86 ? -2.290 -3.087 -8.796 1.00 94.19 86 ALA A O 1
ATOM 617 N N . VAL A 1 87 ? -2.190 -2.981 -11.032 1.00 96.94 87 VAL A N 1
ATOM 618 C CA . VAL A 1 87 ? -3.633 -3.163 -11.247 1.00 96.94 87 VAL A CA 1
ATOM 619 C C . VAL A 1 87 ? -4.076 -4.552 -10.797 1.00 96.94 87 VAL A C 1
ATOM 621 O O . VAL A 1 87 ? -5.070 -4.667 -10.081 1.00 96.94 87 VAL A O 1
ATOM 624 N N . ALA A 1 88 ? -3.337 -5.604 -11.159 1.00 95.69 88 ALA A N 1
ATOM 625 C CA . ALA A 1 88 ? -3.650 -6.963 -10.723 1.00 95.69 88 ALA A CA 1
ATOM 626 C C . ALA A 1 88 ? -3.630 -7.088 -9.189 1.00 95.69 88 ALA A C 1
ATOM 628 O O . ALA A 1 88 ? -4.561 -7.644 -8.601 1.00 95.69 88 ALA A O 1
ATOM 629 N N . ALA A 1 89 ? -2.616 -6.514 -8.538 1.00 94.75 89 ALA A N 1
ATOM 630 C CA . ALA A 1 89 ? -2.517 -6.483 -7.082 1.00 94.75 89 ALA A CA 1
ATOM 631 C C . ALA A 1 89 ? -3.649 -5.671 -6.440 1.00 94.75 89 ALA A C 1
ATOM 633 O O . ALA A 1 89 ? -4.247 -6.131 -5.472 1.00 94.75 89 ALA A O 1
ATOM 634 N N . ALA A 1 90 ? -4.006 -4.512 -7.001 1.00 94.88 90 ALA A N 1
ATOM 635 C CA . ALA A 1 90 ? -5.102 -3.685 -6.501 1.00 94.88 90 ALA A CA 1
ATOM 636 C C . ALA A 1 90 ? -6.452 -4.412 -6.582 1.00 94.88 90 ALA A C 1
ATOM 638 O O . ALA A 1 90 ? -7.218 -4.399 -5.619 1.00 94.88 90 ALA A O 1
ATOM 639 N N . LEU A 1 91 ? -6.735 -5.087 -7.700 1.00 97.19 91 LEU A N 1
ATOM 640 C CA . LEU A 1 91 ? -7.953 -5.885 -7.855 1.00 97.19 91 LEU A CA 1
ATOM 641 C C . LEU A 1 91 ? -8.003 -7.032 -6.845 1.00 97.19 91 LEU A C 1
ATOM 643 O O . LEU A 1 91 ? -9.041 -7.245 -6.217 1.00 97.19 91 LEU A O 1
ATOM 647 N N . LEU A 1 92 ? -6.884 -7.735 -6.654 1.00 95.44 92 LEU A N 1
ATOM 648 C CA . LEU A 1 92 ? -6.781 -8.805 -5.666 1.00 95.44 92 LEU A CA 1
ATOM 649 C C . LEU A 1 92 ? -6.991 -8.271 -4.242 1.00 95.44 92 LEU A C 1
ATOM 651 O O . LEU A 1 92 ? -7.793 -8.826 -3.492 1.00 95.44 92 LEU A O 1
ATOM 655 N N . ALA A 1 93 ? -6.331 -7.168 -3.885 1.00 93.62 93 ALA A N 1
ATOM 656 C CA . ALA A 1 93 ? -6.452 -6.543 -2.574 1.00 93.62 93 ALA A CA 1
ATOM 657 C C . ALA A 1 93 ? -7.891 -6.082 -2.303 1.00 93.62 93 ALA A C 1
ATOM 659 O O . ALA A 1 93 ? -8.429 -6.357 -1.234 1.00 93.62 93 ALA A O 1
ATOM 660 N N . VAL A 1 94 ? -8.558 -5.456 -3.280 1.00 95.12 94 VAL A N 1
ATOM 661 C CA . VAL A 1 94 ? -9.972 -5.063 -3.162 1.00 95.12 94 VAL A CA 1
ATOM 662 C C . VAL A 1 94 ? -10.864 -6.290 -3.010 1.00 95.12 94 VAL A C 1
ATOM 664 O O . VAL A 1 94 ? -11.708 -6.307 -2.119 1.00 95.12 94 VAL A O 1
ATOM 667 N N . ALA A 1 95 ? -10.671 -7.331 -3.822 1.00 95.62 95 ALA A N 1
ATOM 668 C CA . ALA A 1 95 ? -11.470 -8.552 -3.735 1.00 95.62 95 ALA A CA 1
ATOM 669 C C . ALA A 1 95 ? -11.362 -9.227 -2.356 1.00 95.62 95 ALA A C 1
ATOM 671 O O . ALA A 1 95 ? -12.360 -9.737 -1.846 1.00 95.62 95 ALA A O 1
ATOM 672 N N . LEU A 1 96 ? -10.178 -9.193 -1.735 1.00 90.56 96 LEU A N 1
ATOM 673 C CA . LEU A 1 96 ? -9.935 -9.742 -0.398 1.00 90.56 96 LEU A CA 1
ATOM 674 C C . LEU A 1 96 ? -10.414 -8.813 0.729 1.00 90.56 96 LEU A C 1
ATOM 676 O O . LEU A 1 96 ? -10.984 -9.281 1.716 1.00 90.56 96 LEU A O 1
ATOM 680 N N . ALA A 1 97 ? -10.219 -7.501 0.593 1.00 89.56 97 ALA A N 1
ATOM 681 C CA . ALA A 1 97 ? -10.560 -6.521 1.623 1.00 89.56 97 ALA A CA 1
ATOM 682 C C . ALA A 1 97 ? -12.062 -6.207 1.674 1.00 89.56 97 ALA A C 1
ATOM 684 O O . ALA A 1 97 ? -12.602 -5.967 2.754 1.00 89.56 97 ALA A O 1
ATOM 685 N N . LEU A 1 98 ? -12.759 -6.238 0.534 1.00 92.50 98 LEU A N 1
ATOM 686 C CA . LEU A 1 98 ? -14.187 -5.929 0.435 1.00 92.50 98 LEU A CA 1
ATOM 687 C C . LEU A 1 98 ? -15.074 -6.794 1.354 1.00 92.50 98 LEU A C 1
ATOM 689 O O . LEU A 1 98 ? -15.877 -6.212 2.089 1.00 92.50 98 LEU A O 1
ATOM 693 N N . PRO A 1 99 ? -14.959 -8.141 1.390 1.00 87.94 99 PRO A N 1
ATOM 694 C CA . PRO A 1 99 ? -15.772 -8.957 2.292 1.00 87.94 99 PRO A CA 1
ATOM 695 C C . PRO A 1 99 ? -15.455 -8.679 3.765 1.00 87.94 99 PRO A C 1
ATOM 697 O O . PRO A 1 99 ? -16.369 -8.648 4.589 1.00 87.94 99 PRO A O 1
ATOM 700 N N . ILE A 1 100 ? -14.186 -8.420 4.096 1.00 85.56 100 ILE A N 1
ATOM 701 C CA . ILE A 1 100 ? -13.753 -8.095 5.460 1.00 85.56 100 ILE A CA 1
ATOM 702 C C . ILE A 1 100 ? -14.359 -6.760 5.900 1.00 85.56 100 ILE A C 1
ATOM 704 O O . ILE A 1 100 ? -14.973 -6.68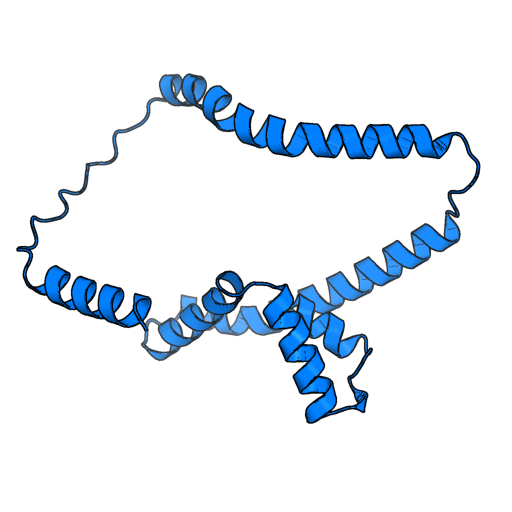5 6.963 1.00 85.56 100 ILE A O 1
ATOM 708 N N . ALA A 1 101 ? -14.258 -5.729 5.059 1.00 87.00 101 ALA A N 1
ATOM 709 C CA . ALA A 1 101 ? -14.826 -4.411 5.321 1.00 87.00 101 ALA A CA 1
ATOM 710 C C . ALA A 1 101 ? -16.357 -4.467 5.450 1.00 87.00 101 ALA A C 1
ATOM 712 O O . ALA A 1 101 ? -16.930 -3.858 6.356 1.00 87.00 101 ALA A O 1
ATOM 713 N N . ALA A 1 102 ? -17.030 -5.245 4.596 1.00 88.69 102 ALA A N 1
ATOM 714 C CA . ALA A 1 102 ? -18.475 -5.441 4.668 1.00 88.69 102 ALA A CA 1
ATOM 715 C C . ALA A 1 102 ? -18.903 -6.150 5.966 1.00 88.69 102 ALA A C 1
ATOM 717 O O . ALA A 1 102 ? -19.917 -5.779 6.567 1.00 88.69 102 ALA A O 1
ATOM 718 N N . LEU A 1 103 ? -18.132 -7.146 6.418 1.00 85.56 103 LEU A N 1
ATOM 719 C CA . LEU A 1 103 ? -18.396 -7.860 7.665 1.00 85.56 103 LEU A CA 1
ATOM 720 C C . LEU A 1 103 ? -18.147 -6.964 8.886 1.00 85.56 103 LEU A C 1
ATOM 722 O O . LEU A 1 103 ? -18.986 -6.920 9.786 1.00 85.56 103 LEU A O 1
ATOM 726 N N . ALA A 1 104 ? -17.051 -6.204 8.884 1.00 84.06 104 ALA A N 1
ATOM 727 C CA . ALA A 1 104 ? -16.703 -5.263 9.947 1.00 84.06 104 ALA A CA 1
ATOM 728 C C . ALA A 1 104 ? -17.723 -4.125 10.095 1.00 84.06 104 ALA A C 1
ATOM 730 O O . ALA A 1 104 ? -18.053 -3.715 11.208 1.00 84.06 104 ALA A O 1
ATOM 731 N N . ALA A 1 105 ? -18.296 -3.660 8.981 1.00 85.06 105 ALA A N 1
ATOM 732 C CA . ALA A 1 105 ? -19.340 -2.641 9.000 1.00 85.06 105 ALA A CA 1
ATOM 733 C C . ALA A 1 105 ? -20.660 -3.144 9.611 1.00 85.06 105 ALA A C 1
ATOM 735 O O . ALA A 1 105 ? -21.398 -2.363 10.214 1.00 85.06 105 ALA A O 1
ATOM 736 N N . ARG A 1 106 ? -20.981 -4.435 9.446 1.00 84.31 106 ARG A N 1
ATOM 737 C CA . ARG A 1 106 ? -22.280 -5.006 9.845 1.00 84.31 106 ARG A CA 1
ATOM 738 C C . ARG A 1 106 ? -22.264 -5.710 11.198 1.00 84.31 106 ARG A C 1
ATOM 740 O O . ARG A 1 106 ? -23.300 -5.743 11.857 1.00 84.31 106 ARG A O 1
ATOM 747 N N . TYR A 1 107 ? -21.128 -6.258 11.627 1.00 79.88 107 TYR A N 1
ATOM 748 C CA . TYR A 1 107 ? -21.050 -7.100 12.820 1.00 79.88 107 TYR A CA 1
ATOM 749 C C . TYR A 1 107 ? -19.957 -6.632 13.779 1.00 79.88 107 TYR A C 1
ATOM 751 O O . TYR A 1 107 ? -18.828 -6.364 13.387 1.00 79.88 107 TYR A O 1
ATOM 759 N N . ARG A 1 108 ? -20.279 -6.600 15.076 1.00 69.50 108 ARG A N 1
ATOM 760 C CA . ARG A 1 108 ? -19.323 -6.318 16.156 1.00 69.50 108 ARG A CA 1
ATOM 761 C C . ARG A 1 108 ? -19.154 -7.572 17.007 1.00 69.50 108 ARG A C 1
ATOM 763 O O . ARG A 1 108 ? -19.935 -7.817 17.921 1.00 69.50 108 ARG A O 1
ATOM 770 N N . GLY A 1 109 ? -18.160 -8.393 16.676 1.00 79.44 109 GLY A N 1
ATOM 771 C CA . GLY A 1 109 ? -17.873 -9.651 17.369 1.00 79.44 109 GLY A CA 1
ATOM 772 C C . GLY A 1 109 ? -16.376 -9.943 17.452 1.00 79.44 109 GLY A C 1
ATOM 773 O O . GLY A 1 109 ? -15.583 -9.369 16.713 1.00 79.44 109 GLY A O 1
ATOM 774 N N . ARG A 1 110 ? -15.982 -10.874 18.333 1.00 74.44 110 ARG A N 1
ATOM 775 C CA . ARG A 1 110 ? -14.566 -11.232 18.564 1.00 74.44 110 ARG A CA 1
ATOM 776 C C . ARG A 1 110 ? -13.830 -11.688 17.297 1.00 74.44 110 ARG A C 1
ATOM 778 O O . ARG A 1 110 ? -12.647 -11.405 17.165 1.00 74.44 110 ARG A O 1
ATOM 785 N N . LEU A 1 111 ? -14.526 -12.360 16.373 1.00 76.50 111 LEU A N 1
ATOM 786 C CA . LEU A 1 111 ? -13.963 -12.786 15.086 1.00 76.50 111 LEU A CA 1
ATOM 787 C C . LEU A 1 111 ? -13.642 -11.598 14.170 1.00 76.50 111 LEU A C 1
ATOM 789 O O . LEU A 1 111 ? -12.578 -11.576 13.566 1.00 76.50 111 LEU A O 1
ATOM 793 N N . VAL A 1 112 ? -14.510 -10.584 14.122 1.00 78.00 112 VAL A N 1
ATOM 794 C CA . VAL A 1 112 ? -14.277 -9.352 13.349 1.00 78.00 112 VAL A CA 1
ATOM 795 C C . VAL A 1 112 ? -13.065 -8.605 13.898 1.00 78.00 112 VAL A C 1
ATOM 797 O O . VAL A 1 112 ? -12.159 -8.275 13.143 1.00 78.00 112 VAL A O 1
ATOM 800 N N . THR A 1 113 ? -12.983 -8.439 15.220 1.00 78.94 113 THR A N 1
ATOM 801 C CA . THR A 1 113 ? -11.830 -7.789 15.863 1.00 78.94 113 THR A CA 1
ATOM 802 C C . THR A 1 113 ? -10.524 -8.555 15.628 1.00 78.94 113 THR A C 1
ATOM 804 O O . THR A 1 113 ? -9.471 -7.940 15.462 1.00 78.94 113 THR A O 1
ATOM 807 N N . ALA A 1 114 ? -10.567 -9.893 15.595 1.00 81.56 114 ALA A N 1
ATOM 808 C CA . ALA A 1 114 ? -9.397 -10.704 15.268 1.00 81.56 114 ALA A CA 1
ATOM 809 C C . ALA A 1 114 ? -8.948 -10.479 13.815 1.00 81.56 114 ALA A C 1
ATOM 811 O O . ALA A 1 114 ? -7.766 -10.244 13.584 1.00 81.56 114 ALA A O 1
ATOM 812 N N . ILE A 1 115 ? -9.881 -10.483 12.858 1.00 81.38 115 ILE A N 1
ATOM 813 C CA . ILE A 1 115 ? -9.588 -10.239 11.437 1.00 81.38 115 ILE A CA 1
ATOM 814 C C . ILE A 1 115 ? -9.030 -8.823 11.221 1.00 81.38 115 ILE A C 1
ATOM 816 O O . ILE A 1 115 ? -8.020 -8.669 10.539 1.00 81.38 115 ILE A O 1
ATOM 820 N N . GLU A 1 116 ? -9.612 -7.801 11.853 1.00 80.25 116 GLU A N 1
ATOM 821 C CA . GLU A 1 116 ? -9.074 -6.432 11.824 1.00 80.25 116 GLU A CA 1
ATOM 822 C C . GLU A 1 116 ? -7.644 -6.376 12.376 1.00 80.25 116 GLU A C 1
ATOM 824 O O . GLU A 1 116 ? -6.763 -5.764 11.774 1.00 80.25 116 GLU A O 1
ATOM 829 N N . SER A 1 117 ? -7.381 -7.071 13.487 1.00 79.06 117 SER A N 1
ATOM 830 C CA . SER A 1 117 ? -6.043 -7.135 14.090 1.00 79.06 117 SER A CA 1
ATOM 831 C C . SER A 1 117 ? -5.014 -7.793 13.161 1.00 79.06 117 SER A C 1
ATOM 833 O O . SER A 1 117 ? -3.861 -7.364 13.135 1.00 79.06 117 SER A O 1
ATOM 835 N N . VAL A 1 118 ? -5.417 -8.800 12.375 1.00 81.56 118 VAL A N 1
ATOM 836 C CA . VAL A 1 118 ? -4.556 -9.405 11.343 1.00 81.56 118 VAL A CA 1
ATOM 837 C C . VAL A 1 118 ? -4.270 -8.425 10.206 1.00 81.56 118 VAL A C 1
ATOM 839 O O . VAL A 1 118 ? -3.130 -8.355 9.755 1.00 81.56 118 VAL A O 1
ATOM 842 N N . GLY A 1 119 ? -5.238 -7.599 9.805 1.00 78.38 119 GLY A N 1
ATOM 843 C CA . GLY A 1 119 ? -5.002 -6.531 8.825 1.00 78.38 119 GLY A CA 1
ATOM 844 C C . GLY A 1 119 ? -3.926 -5.533 9.275 1.00 78.38 119 GLY A C 1
ATOM 845 O O . GLY A 1 119 ? -3.096 -5.095 8.479 1.00 78.38 119 GLY A O 1
ATOM 846 N N . TYR A 1 120 ? -3.869 -5.227 10.574 1.00 78.88 120 TYR A N 1
ATOM 847 C CA . TYR A 1 120 ? -2.836 -4.346 11.129 1.00 78.88 120 TYR A CA 1
ATOM 848 C C . TYR A 1 120 ? -1.462 -5.010 11.283 1.00 78.88 120 TYR A C 1
ATOM 850 O O . TYR A 1 120 ? -0.454 -4.302 11.309 1.00 78.88 120 TYR A O 1
ATOM 858 N N . LEU A 1 121 ? -1.387 -6.343 11.358 1.00 81.19 121 LEU A N 1
ATOM 859 C CA . LEU A 1 121 ? -0.108 -7.053 11.462 1.00 81.19 121 LEU A CA 1
ATOM 860 C C . LEU A 1 121 ? 0.797 -6.778 10.253 1.00 81.19 121 LEU A C 1
ATOM 862 O O . LEU A 1 121 ? 1.996 -6.594 10.446 1.00 81.19 121 LEU A O 1
ATOM 866 N N . GLY A 1 122 ? 0.234 -6.646 9.047 1.00 78.44 122 GLY A N 1
ATOM 867 C CA . GLY A 1 122 ? 0.996 -6.282 7.844 1.00 78.44 122 GLY A CA 1
ATOM 868 C C . GLY A 1 122 ? 1.714 -4.932 7.964 1.00 78.44 122 GLY A C 1
ATOM 869 O O . GLY A 1 122 ? 2.852 -4.797 7.533 1.00 78.44 122 GLY A O 1
ATOM 870 N N . HIS A 1 123 ? 1.111 -3.963 8.660 1.00 81.00 123 HIS A N 1
ATOM 871 C CA . HIS A 1 123 ? 1.715 -2.644 8.890 1.00 81.00 123 HIS A CA 1
ATOM 872 C C . HIS A 1 123 ? 2.781 -2.644 9.996 1.00 81.00 123 HIS A C 1
ATOM 874 O O . HIS A 1 123 ? 3.615 -1.741 10.051 1.00 81.00 123 HIS A O 1
ATOM 880 N N . ALA A 1 124 ? 2.745 -3.625 10.901 1.00 86.19 124 ALA A N 1
ATOM 881 C CA . ALA A 1 124 ? 3.721 -3.757 11.981 1.00 86.19 124 ALA A CA 1
ATOM 882 C C . ALA A 1 124 ? 4.980 -4.526 11.548 1.00 86.19 124 ALA A C 1
ATOM 884 O O . ALA A 1 124 ? 6.030 -4.403 12.184 1.00 86.19 124 ALA A O 1
ATOM 885 N N . LEU A 1 125 ? 4.876 -5.338 10.494 1.00 87.06 125 LEU A N 1
ATOM 886 C CA . LEU A 1 125 ? 5.976 -6.138 9.976 1.00 87.06 125 LEU A CA 1
ATOM 887 C C . LEU A 1 125 ? 6.815 -5.321 8.978 1.00 87.06 125 LEU A C 1
ATOM 889 O O . LEU A 1 125 ? 6.261 -4.673 8.092 1.00 87.06 125 LEU A O 1
ATOM 893 N N . PRO A 1 126 ? 8.158 -5.365 9.056 1.00 90.06 126 PRO A N 1
ATOM 894 C CA . PRO A 1 126 ? 8.995 -4.792 8.009 1.00 90.06 126 PRO A CA 1
ATOM 895 C C . PRO A 1 126 ? 8.732 -5.504 6.674 1.00 90.06 126 PRO A C 1
ATOM 897 O O . PRO A 1 126 ? 8.866 -6.726 6.597 1.00 90.06 126 PRO A O 1
ATOM 900 N N . GLY A 1 127 ? 8.424 -4.754 5.611 1.00 87.94 127 GLY A N 1
ATOM 901 C CA . GLY A 1 127 ? 8.045 -5.334 4.312 1.00 87.94 127 GLY A CA 1
ATOM 902 C C . GLY A 1 127 ? 9.080 -6.307 3.730 1.00 87.94 127 GLY A C 1
ATOM 903 O O . GLY A 1 127 ? 8.720 -7.330 3.154 1.00 87.94 127 GLY A O 1
ATOM 904 N N . ILE A 1 128 ? 10.373 -6.065 3.975 1.00 91.88 128 ILE A N 1
ATOM 905 C CA . ILE A 1 128 ? 11.460 -6.976 3.572 1.00 91.88 128 ILE A CA 1
ATOM 906 C C . ILE A 1 128 ? 11.288 -8.368 4.202 1.00 91.88 128 ILE A C 1
ATOM 908 O O . ILE A 1 128 ? 11.498 -9.378 3.534 1.00 91.88 128 ILE A O 1
ATOM 912 N N . VAL A 1 129 ? 10.880 -8.439 5.473 1.00 93.50 129 VAL A N 1
ATOM 913 C CA . VAL A 1 129 ? 10.687 -9.712 6.186 1.00 93.50 129 VAL A CA 1
ATOM 914 C C . VAL A 1 129 ? 9.515 -10.485 5.587 1.00 93.50 129 VAL A C 1
ATOM 916 O O . VAL A 1 129 ? 9.622 -11.696 5.388 1.00 93.50 129 VAL A O 1
ATOM 919 N N . VAL A 1 130 ? 8.422 -9.794 5.253 1.00 91.00 130 VAL A N 1
ATOM 920 C CA . VAL A 1 130 ? 7.251 -10.393 4.593 1.00 91.00 130 VAL A CA 1
ATOM 921 C C . VAL A 1 130 ? 7.639 -10.953 3.222 1.00 91.00 130 VAL A C 1
ATOM 923 O O . VAL A 1 130 ? 7.373 -12.122 2.940 1.00 91.00 130 VAL A O 1
ATOM 926 N N . GLY A 1 131 ? 8.352 -10.164 2.412 1.00 91.38 131 GLY A N 1
ATOM 927 C CA . GLY A 1 131 ? 8.809 -10.577 1.084 1.00 91.38 131 GLY A CA 1
ATOM 928 C C . GLY A 1 131 ? 9.729 -11.798 1.120 1.00 91.38 131 GLY A C 1
ATOM 929 O O . GLY A 1 131 ? 9.493 -12.772 0.407 1.00 91.38 131 GLY A O 1
ATOM 930 N N . LEU A 1 132 ? 10.740 -11.798 1.995 1.00 93.81 132 LEU A N 1
ATOM 931 C CA . LEU A 1 132 ? 11.642 -12.946 2.141 1.00 93.81 132 LEU A CA 1
ATOM 932 C C . LEU A 1 132 ? 10.903 -14.194 2.631 1.00 93.81 132 LEU A C 1
ATOM 934 O O . LEU A 1 132 ? 11.136 -15.281 2.109 1.00 93.81 132 LEU A O 1
ATOM 938 N N . SER A 1 133 ? 9.981 -14.045 3.584 1.00 92.69 133 SER A N 1
ATOM 939 C CA . SER A 1 133 ? 9.175 -15.165 4.086 1.00 92.69 133 SER A CA 1
ATOM 940 C C . SER A 1 133 ? 8.337 -15.794 2.975 1.00 92.69 133 SER A C 1
ATOM 942 O O . SER A 1 133 ? 8.265 -17.018 2.880 1.00 92.69 133 SER A O 1
ATOM 944 N N . LEU A 1 134 ? 7.757 -14.971 2.097 1.00 91.94 134 LEU A N 1
ATOM 945 C CA . LEU A 1 134 ? 6.996 -15.449 0.947 1.00 91.94 134 LEU A CA 1
ATOM 946 C C . LEU A 1 134 ? 7.887 -16.172 -0.073 1.00 91.94 134 LEU A C 1
ATOM 948 O O . LEU A 1 134 ? 7.492 -17.214 -0.591 1.00 91.94 134 LEU A O 1
ATOM 952 N N . VAL A 1 135 ? 9.098 -15.666 -0.329 1.00 92.56 135 VAL A N 1
ATOM 953 C CA . VAL A 1 135 ? 10.076 -16.331 -1.208 1.00 92.56 135 VAL A CA 1
ATOM 954 C C . VAL A 1 135 ? 10.480 -17.695 -0.648 1.00 92.56 135 VAL A C 1
ATOM 956 O O . VAL A 1 135 ? 10.456 -18.686 -1.380 1.00 92.56 135 VAL A O 1
ATOM 959 N N . PHE A 1 136 ? 10.802 -17.769 0.646 1.00 92.88 136 PHE A N 1
ATOM 960 C CA . PHE A 1 136 ? 11.116 -19.036 1.309 1.00 92.88 136 PHE A CA 1
ATOM 961 C C . PHE A 1 136 ? 9.933 -20.004 1.270 1.00 92.88 136 PHE A C 1
ATOM 963 O O . PHE A 1 136 ? 10.121 -21.182 0.977 1.00 92.88 136 PHE A O 1
ATOM 970 N N . PHE A 1 137 ? 8.717 -19.513 1.511 1.00 93.31 137 PHE A N 1
ATOM 971 C CA . PHE A 1 137 ? 7.504 -20.320 1.425 1.00 93.31 137 PHE A CA 1
ATOM 972 C C . PHE A 1 137 ? 7.271 -20.865 0.010 1.00 93.31 137 PHE A C 1
ATOM 974 O O . PHE A 1 137 ? 7.003 -22.055 -0.144 1.00 93.31 137 PHE A O 1
ATOM 981 N N . ALA A 1 138 ? 7.418 -20.030 -1.023 1.00 92.19 138 ALA A N 1
ATOM 982 C CA . ALA A 1 138 ? 7.279 -20.455 -2.413 1.00 92.19 138 ALA A CA 1
ATOM 983 C C . ALA A 1 138 ? 8.290 -21.557 -2.748 1.00 92.19 138 ALA A C 1
ATOM 985 O O . ALA A 1 138 ? 7.902 -22.613 -3.231 1.00 92.19 138 ALA A O 1
ATOM 986 N N . LEU A 1 139 ? 9.565 -21.366 -2.404 1.00 93.38 139 LEU A N 1
ATOM 987 C CA . LEU A 1 139 ? 10.601 -22.379 -2.622 1.00 93.38 139 LEU A CA 1
ATOM 988 C C . LEU A 1 139 ? 10.353 -23.678 -1.843 1.00 93.38 139 LEU A C 1
ATOM 990 O O . LEU A 1 139 ? 10.666 -24.751 -2.349 1.00 93.38 139 LEU A O 1
ATOM 994 N N . ALA A 1 140 ? 9.810 -23.596 -0.627 1.00 93.31 140 ALA A N 1
ATOM 995 C CA . ALA A 1 140 ? 9.600 -24.763 0.227 1.00 93.31 140 ALA A CA 1
ATOM 996 C C . ALA A 1 140 ? 8.342 -25.569 -0.134 1.00 93.31 140 ALA A C 1
ATOM 998 O O . ALA A 1 140 ? 8.354 -26.792 -0.021 1.00 93.31 140 ALA A O 1
ATOM 999 N N . VAL A 1 141 ? 7.253 -24.900 -0.528 1.00 92.94 141 VAL A N 1
ATOM 1000 C CA . VAL A 1 141 ? 5.934 -25.537 -0.691 1.00 92.94 141 VAL A CA 1
ATOM 1001 C C . VAL A 1 141 ? 5.561 -25.717 -2.156 1.00 92.94 141 VAL A C 1
ATOM 1003 O O . VAL A 1 141 ? 5.088 -26.784 -2.540 1.00 92.94 141 VAL A O 1
ATOM 1006 N N . VAL A 1 142 ? 5.770 -24.692 -2.985 1.00 91.62 142 VAL A N 1
ATOM 1007 C CA . VAL A 1 142 ? 5.414 -24.728 -4.411 1.00 91.62 142 VAL A CA 1
ATOM 1008 C C . VAL A 1 142 ? 6.537 -24.095 -5.236 1.00 91.62 142 VAL A C 1
ATOM 1010 O O . VAL A 1 142 ? 6.401 -22.952 -5.673 1.00 91.62 142 VAL A O 1
ATOM 1013 N N . PRO A 1 143 ? 7.650 -24.813 -5.487 1.00 87.69 143 PRO A N 1
ATOM 1014 C CA . PRO A 1 143 ? 8.826 -24.246 -6.153 1.00 87.69 143 PRO A CA 1
ATOM 1015 C C . PRO A 1 143 ? 8.521 -23.594 -7.508 1.00 87.69 143 PRO A C 1
ATOM 1017 O O . PRO A 1 143 ? 9.173 -22.628 -7.887 1.00 87.69 143 PRO A O 1
ATOM 1020 N N . ALA A 1 144 ? 7.487 -24.069 -8.212 1.00 88.38 144 ALA A N 1
ATOM 1021 C CA . ALA A 1 144 ? 7.020 -23.497 -9.476 1.00 88.38 144 ALA A CA 1
ATOM 1022 C C . ALA A 1 144 ? 6.535 -22.036 -9.369 1.00 88.38 144 ALA A C 1
ATOM 1024 O O . ALA A 1 144 ? 6.463 -21.340 -10.378 1.00 88.38 144 ALA A O 1
ATOM 1025 N N . LEU A 1 145 ? 6.197 -21.559 -8.167 1.00 88.06 145 LEU A N 1
ATOM 1026 C CA . LEU A 1 145 ? 5.824 -20.164 -7.923 1.00 88.06 145 LEU A CA 1
ATOM 1027 C C . LEU A 1 145 ? 7.041 -19.240 -7.774 1.00 88.06 145 LEU A C 1
ATOM 1029 O O . LEU A 1 145 ? 6.884 -18.018 -7.838 1.00 88.06 145 LEU A O 1
ATOM 1033 N N . TYR A 1 146 ? 8.245 -19.781 -7.581 1.00 86.00 146 TYR A N 1
ATOM 1034 C CA . TYR A 1 146 ? 9.454 -18.975 -7.452 1.00 86.00 146 TYR A CA 1
ATOM 1035 C C . TYR A 1 146 ? 9.703 -18.136 -8.715 1.00 86.00 146 TYR A C 1
ATOM 1037 O O . TYR A 1 146 ? 9.524 -18.614 -9.831 1.00 86.00 146 TYR A O 1
ATOM 1045 N N . GLN A 1 147 ? 10.079 -16.864 -8.531 1.00 85.56 147 GLN A N 1
ATOM 1046 C CA . GLN A 1 147 ? 10.262 -15.878 -9.612 1.00 85.56 147 GLN A CA 1
ATOM 1047 C C . GLN A 1 147 ? 9.034 -15.661 -10.522 1.00 85.56 147 GLN A C 1
ATOM 1049 O O . GLN A 1 147 ? 9.160 -15.094 -11.605 1.00 85.56 147 GLN A O 1
ATOM 1054 N N . SER A 1 148 ? 7.833 -16.056 -10.089 1.00 91.69 148 SER A N 1
ATOM 1055 C CA . SER A 1 148 ? 6.604 -15.828 -10.854 1.00 91.69 148 SER A CA 1
ATOM 1056 C C . SER A 1 148 ? 5.944 -14.482 -10.536 1.00 91.69 148 SER A C 1
ATOM 1058 O O . SER A 1 148 ? 6.030 -13.958 -9.421 1.00 91.69 148 SER A O 1
ATOM 1060 N N . ILE A 1 149 ? 5.184 -13.963 -11.505 1.00 89.38 149 ILE A N 1
ATOM 1061 C CA . ILE A 1 149 ? 4.336 -12.775 -11.324 1.00 89.38 149 ILE A CA 1
ATOM 1062 C C . ILE A 1 149 ? 3.251 -12.989 -10.257 1.00 89.38 149 ILE A C 1
ATOM 1064 O O . ILE A 1 149 ? 2.812 -12.034 -9.630 1.00 89.38 149 ILE A O 1
ATOM 1068 N N . VAL A 1 150 ? 2.850 -14.240 -10.004 1.00 89.38 150 VAL A N 1
ATOM 1069 C CA . VAL A 1 150 ? 1.831 -14.586 -9.001 1.00 89.38 150 VAL A CA 1
ATOM 1070 C C . VAL A 1 150 ? 2.323 -14.256 -7.596 1.00 89.38 150 VAL A C 1
ATOM 1072 O O . VAL A 1 150 ? 1.607 -13.616 -6.829 1.00 89.38 150 VAL A O 1
ATOM 1075 N N . VAL A 1 151 ? 3.564 -14.635 -7.275 1.00 90.19 151 VAL A N 1
ATOM 1076 C CA . VAL A 1 151 ? 4.188 -14.306 -5.985 1.00 90.19 151 VAL A CA 1
ATOM 1077 C C . VAL A 1 151 ? 4.353 -12.797 -5.836 1.00 90.19 151 VAL A C 1
ATOM 1079 O O . VAL A 1 151 ? 4.092 -12.265 -4.761 1.00 90.19 151 VAL A O 1
ATOM 1082 N N . LEU A 1 152 ? 4.722 -12.103 -6.916 1.00 89.50 152 LEU A N 1
ATOM 1083 C CA . LEU A 1 152 ? 4.857 -10.648 -6.914 1.00 89.50 152 LEU A CA 1
ATOM 1084 C C . LEU A 1 152 ? 3.517 -9.946 -6.641 1.00 89.50 152 LEU A C 1
ATOM 1086 O O . LEU A 1 152 ? 3.439 -9.101 -5.755 1.00 89.50 152 LEU A O 1
ATOM 1090 N N . VAL A 1 153 ? 2.458 -10.321 -7.362 1.00 92.38 153 VAL A N 1
ATOM 1091 C CA . VAL A 1 153 ? 1.108 -9.757 -7.194 1.00 92.38 153 VAL A CA 1
ATOM 1092 C C . VAL A 1 153 ? 0.566 -10.035 -5.792 1.00 92.38 153 VAL A C 1
ATOM 1094 O O . VAL A 1 153 ? -0.007 -9.141 -5.175 1.00 92.38 153 VAL A O 1
ATOM 1097 N N . PHE A 1 154 ? 0.781 -11.244 -5.266 1.00 90.75 154 PHE A N 1
ATOM 1098 C CA . PHE A 1 154 ? 0.373 -11.588 -3.906 1.00 90.75 154 PHE A CA 1
ATOM 1099 C C . PHE A 1 154 ? 1.137 -10.768 -2.861 1.00 90.75 154 PHE A C 1
ATOM 1101 O O . PHE A 1 154 ? 0.517 -10.223 -1.956 1.00 90.75 154 PHE A O 1
ATOM 1108 N N . ALA A 1 155 ? 2.458 -10.623 -3.010 1.00 89.56 155 ALA A N 1
ATOM 1109 C CA . ALA A 1 155 ? 3.274 -9.807 -2.112 1.00 89.56 155 ALA A CA 1
ATOM 1110 C C . ALA A 1 155 ? 2.832 -8.338 -2.089 1.00 89.56 155 ALA A C 1
ATOM 1112 O O . ALA A 1 155 ? 2.846 -7.728 -1.030 1.00 89.56 155 ALA A O 1
ATOM 1113 N N . TYR A 1 156 ? 2.433 -7.779 -3.236 1.00 88.88 156 TYR A N 1
ATOM 1114 C CA . TYR A 1 156 ? 1.925 -6.407 -3.323 1.00 88.88 156 TYR A CA 1
ATOM 1115 C C . TYR A 1 156 ? 0.538 -6.215 -2.695 1.00 88.88 156 TYR A C 1
ATOM 1117 O O . TYR A 1 156 ? 0.176 -5.086 -2.374 1.00 88.88 156 TYR A O 1
ATOM 1125 N N . ALA A 1 157 ? -0.258 -7.280 -2.575 1.00 87.06 157 ALA A N 1
ATOM 1126 C CA . ALA A 1 157 ? -1.606 -7.217 -2.013 1.00 87.06 157 ALA A CA 1
ATOM 1127 C C . ALA A 1 157 ? -1.637 -7.321 -0.476 1.00 87.06 157 ALA A C 1
ATOM 1129 O O . ALA A 1 157 ? -2.682 -7.054 0.120 1.00 87.06 157 ALA A O 1
ATOM 1130 N N . VAL A 1 158 ? -0.527 -7.743 0.139 1.00 83.44 158 VAL A N 1
ATOM 1131 C CA . VAL A 1 158 ? -0.354 -7.940 1.590 1.00 83.44 158 VAL A CA 1
ATOM 1132 C C . VAL A 1 158 ? 0.296 -6.713 2.214 1.00 83.44 158 VAL A C 1
ATOM 1134 O O . VAL A 1 158 ? -0.195 -6.292 3.286 1.00 83.44 158 VAL A O 1
#

Secondary structure (DSSP, 8-state):
-HHHHHHHHHHHHHHHS--------PPP---HHHHHHHHHHHHHHHHHHHHHHHHHHHHHHHHHTTSS---HHHHHHHHHHHHHHHHHHHHHHHHHHHHHHHHHHH--SHHHHHHHHHHHHHHHS-HHHHHHHHHHHHHHH-GGGTT-HHHHHHHHH-

Foldseek 3Di:
DVVVVVVVVVVVVVVPPDCPPPPPPPPDPQDPVNCVVCVCVVVVVVCCVVVVVVVVVVVVVVVVVVDDDDPPVVVVVVVVVVVVLVVLLVVVLCVVVVVLVVCLVPDDDPVNVVVVVVVCVCVVDDLVVVLVVLQVCCVVPPVVCHPDSVSVSPSSSD